Protein AF-A0A8J6B3S6-F1 (afdb_monomer)

Sequence (153 aa):
MLLKHALEGLKRSTKEQYKQTYQKLCVYLECDDEDADVVIITEIRQNSDVFEQFLDSLSFCCRFGRYKSISMPQKALVRLLRTAGAETDLICRIRTHTLPARQVLTEEEYDKLTGALKYDIAESHRQLALVVALCRLGSYVADLRDLDPRYRS

Structure (mmCIF, N/CA/C/O backbone):
data_AF-A0A8J6B3S6-F1
#
_entry.id   AF-A0A8J6B3S6-F1
#
loop_
_atom_site.group_PDB
_atom_site.id
_atom_site.type_symbol
_atom_site.label_atom_id
_atom_site.label_alt_id
_atom_site.label_comp_id
_atom_site.label_asym_id
_atom_site.label_entity_id
_atom_site.label_seq_id
_atom_site.pdbx_PDB_ins_code
_atom_site.Cartn_x
_atom_site.Cartn_y
_atom_site.Cartn_z
_atom_site.occupancy
_atom_site.B_iso_or_equiv
_atom_site.auth_seq_id
_atom_site.auth_comp_id
_atom_site.auth_asym_id
_atom_site.auth_atom_id
_atom_site.pdbx_PDB_model_num
ATOM 1 N N . MET A 1 1 ? -4.782 8.441 16.205 1.00 78.69 1 MET A N 1
ATOM 2 C CA . MET A 1 1 ? -4.993 7.241 17.062 1.00 78.69 1 MET A CA 1
ATOM 3 C C . MET A 1 1 ? -4.910 5.923 16.294 1.00 78.69 1 MET A C 1
ATOM 5 O O . MET A 1 1 ? -4.384 4.956 16.849 1.00 78.69 1 MET A O 1
ATOM 9 N N . LEU A 1 2 ? -5.367 5.870 15.042 1.00 82.75 2 LEU A N 1
ATOM 10 C CA . LEU A 1 2 ? -5.391 4.658 14.219 1.00 82.75 2 LEU A CA 1
ATOM 11 C C . LEU A 1 2 ? -4.008 4.003 14.086 1.00 82.75 2 LEU A C 1
ATOM 13 O O . LEU A 1 2 ? -3.846 2.807 14.346 1.00 82.75 2 LEU A O 1
ATOM 17 N N . LEU A 1 3 ? -2.983 4.803 13.775 1.00 85.88 3 LEU A N 1
ATOM 18 C CA . LEU A 1 3 ? -1.607 4.318 13.648 1.00 85.88 3 LEU A CA 1
ATOM 19 C C . LEU A 1 3 ? -1.072 3.730 14.963 1.00 85.88 3 LEU A C 1
ATOM 21 O O . LEU A 1 3 ? -0.409 2.695 14.957 1.00 85.88 3 LEU A O 1
ATOM 25 N N . LYS A 1 4 ? -1.381 4.347 16.110 1.00 85.69 4 LYS A N 1
ATOM 26 C CA . LYS A 1 4 ? -0.911 3.875 17.424 1.00 85.69 4 LYS A CA 1
ATOM 27 C C . LYS A 1 4 ? -1.411 2.455 17.711 1.00 85.69 4 LYS A C 1
ATOM 29 O O . LYS A 1 4 ? -0.608 1.611 18.106 1.00 85.69 4 LYS A O 1
ATOM 34 N N . HIS A 1 5 ? -2.688 2.185 17.439 1.00 88.06 5 HIS A N 1
ATOM 35 C CA . HIS A 1 5 ? -3.281 0.852 17.581 1.00 88.06 5 HIS A CA 1
ATOM 36 C C . HIS A 1 5 ? -2.771 -0.132 16.525 1.00 88.06 5 HIS A C 1
ATOM 38 O O . HIS A 1 5 ? -2.420 -1.266 16.847 1.00 88.06 5 HIS A O 1
ATOM 44 N N . ALA A 1 6 ? -2.631 0.300 15.268 1.00 83.62 6 ALA A N 1
ATOM 45 C CA . ALA A 1 6 ? -2.099 -0.556 14.209 1.00 83.62 6 ALA A CA 1
ATOM 46 C C . ALA A 1 6 ? -0.659 -1.027 14.495 1.00 83.62 6 ALA A C 1
ATOM 48 O O . ALA A 1 6 ? -0.272 -2.130 14.099 1.00 83.62 6 ALA A O 1
ATOM 49 N N . LEU A 1 7 ? 0.134 -0.228 15.213 1.00 90.19 7 LEU A N 1
ATOM 50 C CA . LEU A 1 7 ? 1.512 -0.555 15.585 1.00 90.19 7 LEU A CA 1
ATOM 51 C C . LEU A 1 7 ? 1.638 -1.405 16.859 1.00 90.19 7 LEU A C 1
ATOM 53 O O . LEU A 1 7 ? 2.740 -1.867 17.180 1.00 90.19 7 LEU A O 1
ATOM 57 N N . GLU A 1 8 ? 0.554 -1.619 17.599 1.00 90.50 8 GLU A N 1
ATOM 58 C CA . GLU A 1 8 ? 0.578 -2.350 18.863 1.00 90.50 8 GLU A CA 1
ATOM 59 C C . GLU A 1 8 ? 1.027 -3.812 18.661 1.00 90.50 8 GLU A C 1
ATOM 61 O O . GLU A 1 8 ? 0.673 -4.468 17.677 1.00 90.50 8 GLU A O 1
ATOM 66 N N . GLY A 1 9 ? 1.898 -4.305 19.551 1.00 86.56 9 GLY A N 1
ATOM 67 C CA . GLY A 1 9 ? 2.477 -5.656 19.478 1.00 86.56 9 GLY A CA 1
ATOM 68 C C . GLY A 1 9 ? 3.548 -5.890 18.396 1.00 86.56 9 GLY A C 1
ATOM 69 O O . GLY A 1 9 ? 4.100 -6.986 18.320 1.00 86.56 9 GLY A O 1
ATOM 70 N N . LEU A 1 10 ? 3.886 -4.895 17.562 1.00 87.94 10 LEU A N 1
ATOM 71 C CA . LEU A 1 10 ? 4.910 -5.053 16.518 1.00 87.94 10 LEU A CA 1
ATOM 72 C C . LEU A 1 10 ? 6.344 -4.847 17.039 1.00 87.94 10 LEU A C 1
ATOM 74 O O . LEU A 1 10 ? 6.611 -4.013 17.910 1.00 87.94 10 LEU A O 1
ATOM 78 N N . LYS A 1 11 ? 7.302 -5.560 16.429 1.00 89.75 11 LYS A N 1
ATOM 79 C CA . LYS A 1 11 ? 8.744 -5.333 16.634 1.00 89.75 11 LYS A CA 1
ATOM 80 C C . LYS A 1 11 ? 9.143 -3.939 16.142 1.00 89.75 11 LYS A C 1
ATOM 82 O O . LYS A 1 11 ? 8.575 -3.435 15.176 1.00 89.75 11 LYS A O 1
ATOM 87 N N . ARG A 1 12 ? 10.165 -3.333 16.759 1.00 86.69 12 ARG A N 1
ATOM 88 C CA . ARG A 1 12 ? 10.623 -1.963 16.444 1.00 86.69 12 ARG A CA 1
ATOM 89 C C . ARG A 1 12 ? 10.944 -1.758 14.956 1.00 86.69 12 ARG A C 1
ATOM 91 O O . ARG A 1 12 ? 10.498 -0.773 14.384 1.00 86.69 12 ARG A O 1
ATOM 98 N N . SER A 1 13 ? 11.643 -2.699 14.320 1.00 82.50 13 SER A N 1
ATOM 99 C CA . SER A 1 13 ? 11.967 -2.630 12.885 1.00 82.50 13 SER A CA 1
ATOM 100 C C . SER A 1 13 ? 10.721 -2.635 11.993 1.00 82.50 13 SER A C 1
ATOM 102 O O . SER A 1 13 ? 10.631 -1.863 11.043 1.00 82.50 13 SER A O 1
ATOM 104 N N . THR A 1 14 ? 9.726 -3.458 12.329 1.00 84.94 14 THR A N 1
ATOM 105 C CA . THR A 1 14 ? 8.444 -3.519 11.616 1.00 84.94 14 THR A CA 1
ATOM 106 C C . THR A 1 14 ? 7.613 -2.260 11.850 1.00 84.94 14 THR A C 1
ATOM 108 O O . THR A 1 14 ? 6.984 -1.769 10.916 1.00 84.94 14 THR A O 1
ATOM 111 N N . LYS A 1 15 ? 7.649 -1.701 13.069 1.00 88.94 15 LYS A N 1
ATOM 112 C CA . LYS A 1 15 ? 6.955 -0.447 13.390 1.00 88.94 15 LYS A CA 1
ATOM 113 C C . LYS A 1 15 ? 7.419 0.696 12.497 1.00 88.94 15 LYS A C 1
ATOM 115 O O . LYS A 1 15 ? 6.581 1.404 11.956 1.00 88.94 15 LYS A O 1
ATOM 120 N N . GLU A 1 16 ? 8.727 0.845 12.305 1.00 87.00 16 GLU A N 1
ATOM 121 C CA . GLU A 1 16 ? 9.268 1.913 11.456 1.00 87.00 16 GLU A CA 1
ATOM 122 C C . GLU A 1 16 ? 8.865 1.754 9.986 1.00 87.00 16 GLU A C 1
ATOM 124 O O . GLU A 1 16 ? 8.455 2.719 9.349 1.00 87.00 16 GLU A O 1
ATOM 129 N N . GLN A 1 17 ? 8.859 0.530 9.457 1.00 84.06 17 GLN A N 1
ATOM 130 C CA . GLN A 1 17 ? 8.389 0.284 8.087 1.00 84.06 17 GLN A CA 1
ATOM 131 C C . GLN A 1 17 ? 6.889 0.583 7.911 1.00 84.06 17 GLN A C 1
ATOM 133 O O . GLN A 1 17 ? 6.461 1.065 6.860 1.00 84.06 17 GLN A O 1
ATOM 138 N N . TYR A 1 18 ? 6.082 0.319 8.940 1.00 88.94 18 TYR A N 1
ATOM 139 C CA . TYR A 1 18 ? 4.644 0.591 8.917 1.00 88.94 18 TYR A CA 1
ATOM 140 C C . TYR A 1 18 ? 4.368 2.092 9.024 1.00 88.94 18 TYR A C 1
ATOM 142 O O . TYR A 1 18 ? 3.539 2.599 8.275 1.00 88.94 18 TYR A O 1
ATOM 150 N N . LYS A 1 19 ? 5.120 2.818 9.865 1.00 89.69 19 LYS A N 1
ATOM 151 C CA . LYS A 1 19 ? 5.080 4.288 9.919 1.00 89.69 19 LYS A CA 1
ATOM 152 C C . LYS A 1 19 ? 5.447 4.917 8.578 1.00 89.69 19 LYS A C 1
ATOM 154 O O . LYS A 1 19 ? 4.734 5.791 8.111 1.00 89.69 19 LYS A O 1
ATOM 159 N N . GLN A 1 20 ? 6.505 4.436 7.925 1.00 88.19 20 GLN A N 1
ATOM 160 C CA . GLN A 1 20 ? 6.890 4.928 6.598 1.00 88.19 20 GLN A CA 1
ATOM 161 C C . GLN A 1 20 ? 5.804 4.682 5.548 1.00 88.19 20 GLN A C 1
ATOM 163 O O . GLN A 1 20 ? 5.602 5.507 4.664 1.00 88.19 20 GLN A O 1
ATOM 168 N N . THR A 1 21 ? 5.115 3.540 5.618 1.00 87.94 21 THR A N 1
ATOM 169 C CA . THR A 1 21 ? 3.995 3.257 4.710 1.00 87.94 21 THR A CA 1
ATOM 170 C C . THR A 1 21 ? 2.825 4.196 4.985 1.00 87.94 21 THR A C 1
ATOM 172 O O . THR A 1 21 ? 2.255 4.732 4.044 1.00 87.94 21 THR A O 1
ATOM 175 N N . TYR A 1 22 ? 2.517 4.434 6.261 1.00 90.00 22 TYR A N 1
ATOM 176 C CA . TYR A 1 22 ? 1.475 5.365 6.681 1.00 90.00 22 TYR A CA 1
ATOM 177 C C . TYR A 1 22 ? 1.755 6.794 6.207 1.00 90.00 22 TYR A C 1
ATOM 179 O O . TYR A 1 22 ? 0.912 7.384 5.556 1.00 90.00 22 TYR A O 1
ATOM 187 N N . GLN A 1 23 ? 2.970 7.306 6.412 1.00 88.69 23 GLN A N 1
ATOM 188 C CA . GLN A 1 23 ? 3.360 8.640 5.938 1.00 88.69 23 GLN A CA 1
ATOM 189 C C . GLN A 1 23 ? 3.212 8.788 4.420 1.00 88.69 23 GLN A C 1
ATOM 191 O O . GLN A 1 23 ? 2.742 9.811 3.939 1.00 88.69 23 GLN A O 1
ATOM 196 N N . LYS A 1 24 ? 3.577 7.757 3.646 1.00 87.75 24 LYS A N 1
ATOM 197 C CA . LYS A 1 24 ? 3.373 7.770 2.189 1.00 87.75 24 LYS A CA 1
ATOM 198 C C . LYS A 1 24 ? 1.901 7.759 1.805 1.00 87.75 24 LYS A C 1
ATOM 200 O O . LYS A 1 24 ? 1.554 8.369 0.804 1.00 87.75 24 LYS A O 1
ATOM 205 N N . LEU A 1 25 ? 1.069 7.051 2.566 1.00 89.44 25 LEU A N 1
ATOM 206 C CA . LEU A 1 25 ? -0.373 7.062 2.364 1.00 89.44 25 LEU A CA 1
ATOM 207 C C . LEU A 1 25 ? -0.942 8.452 2.666 1.00 89.44 25 LEU A C 1
ATOM 209 O O . LEU A 1 25 ? -1.704 8.951 1.853 1.00 89.44 25 LEU A O 1
ATOM 213 N N . CYS A 1 26 ? -0.516 9.108 3.749 1.00 88.00 26 CYS A N 1
ATOM 214 C CA . CYS A 1 26 ? -0.936 10.478 4.057 1.00 88.00 26 CYS A CA 1
ATOM 215 C C . CYS A 1 26 ? -0.570 11.455 2.934 1.00 88.00 26 CYS A C 1
ATOM 217 O O . CYS A 1 26 ? -1.414 12.214 2.478 1.00 88.00 26 CYS A O 1
ATOM 219 N N . VAL A 1 27 ? 0.666 11.375 2.426 1.00 87.81 27 VAL A N 1
ATOM 220 C CA . VAL A 1 27 ? 1.105 12.185 1.277 1.00 87.81 27 VAL A CA 1
ATOM 221 C C . VAL A 1 27 ? 0.274 11.884 0.028 1.00 87.81 27 VAL A C 1
ATOM 223 O O . VAL A 1 27 ? -0.056 12.799 -0.713 1.00 87.81 27 VAL A O 1
ATOM 226 N N . TYR A 1 28 ? -0.063 10.615 -0.214 1.00 87.31 28 TYR A N 1
ATOM 227 C CA . TYR A 1 28 ? -0.878 10.212 -1.363 1.00 87.31 28 TYR A CA 1
ATOM 228 C C . TYR A 1 28 ? -2.326 10.710 -1.268 1.00 87.31 28 TYR A C 1
ATOM 230 O O . TYR A 1 28 ? -2.918 11.043 -2.287 1.00 87.31 28 TYR A O 1
ATOM 238 N N . LEU A 1 29 ? -2.877 10.766 -0.056 1.00 87.00 29 LEU A N 1
ATOM 239 C CA . LEU A 1 29 ? -4.222 11.272 0.229 1.00 87.00 29 LEU A CA 1
ATOM 240 C C . LEU A 1 29 ? -4.256 12.787 0.471 1.00 87.00 29 LEU A C 1
ATOM 242 O O . LEU A 1 29 ? -5.307 13.309 0.826 1.00 87.00 29 LEU A O 1
ATOM 246 N N . GLU A 1 30 ? -3.119 13.472 0.317 1.00 86.94 30 GLU A N 1
ATOM 247 C CA . GLU A 1 30 ? -2.972 14.912 0.560 1.00 86.94 30 GLU A CA 1
ATOM 248 C C . GLU A 1 30 ? -3.510 15.346 1.936 1.00 86.94 30 GLU A C 1
ATOM 250 O O . GLU A 1 30 ? -4.127 16.399 2.078 1.00 86.94 30 GLU A O 1
ATOM 255 N N . CYS A 1 31 ? -3.279 14.522 2.963 1.00 84.94 31 CYS A N 1
ATOM 256 C CA . CYS A 1 31 ? -3.761 14.782 4.315 1.00 84.94 31 CYS A CA 1
ATOM 257 C C . CYS A 1 31 ? -2.617 14.949 5.320 1.00 84.94 31 CYS A C 1
ATOM 259 O O . CYS A 1 31 ? -1.626 14.212 5.297 1.00 84.94 31 CYS A O 1
ATOM 261 N N . ASP A 1 32 ? -2.803 15.880 6.253 1.00 81.00 32 ASP A N 1
ATOM 262 C CA . ASP A 1 32 ? -1.894 16.088 7.376 1.00 81.00 32 ASP A CA 1
ATOM 263 C C . ASP A 1 32 ? -2.082 15.017 8.461 1.00 81.00 32 ASP A C 1
ATOM 265 O O . ASP A 1 32 ? -3.137 14.391 8.580 1.00 81.00 32 ASP A O 1
ATOM 269 N N . ASP A 1 33 ? -1.054 14.807 9.289 1.00 73.38 33 ASP A N 1
ATOM 270 C CA . ASP A 1 33 ? -1.048 13.768 10.332 1.00 73.38 33 ASP A CA 1
ATOM 271 C C . ASP A 1 33 ? -2.190 13.920 11.363 1.00 73.38 33 ASP A C 1
ATOM 273 O O . ASP A 1 33 ? -2.581 12.927 11.985 1.00 73.38 33 ASP A O 1
ATOM 277 N N . GLU A 1 34 ? -2.725 15.132 11.550 1.00 77.06 34 GLU A N 1
ATOM 278 C CA . GLU A 1 34 ? -3.834 15.411 12.476 1.00 77.06 34 GLU A CA 1
ATOM 279 C C . GLU A 1 34 ? -5.187 14.913 11.940 1.00 77.06 34 GLU A C 1
ATOM 281 O O . GLU A 1 34 ? -5.976 14.351 12.705 1.00 77.06 34 GLU A O 1
ATOM 286 N N . ASP A 1 35 ? -5.406 15.012 10.625 1.00 83.62 35 ASP A N 1
ATOM 287 C CA . ASP A 1 35 ? -6.666 14.650 9.960 1.00 83.62 35 ASP A CA 1
ATOM 288 C C . ASP A 1 35 ? -6.609 13.297 9.237 1.00 83.62 35 ASP A C 1
ATOM 290 O O . ASP A 1 35 ? -7.641 12.757 8.825 1.00 83.62 35 ASP A O 1
ATOM 294 N N . ALA A 1 36 ? -5.420 12.703 9.118 1.00 82.81 36 ALA A N 1
ATOM 295 C CA . ALA A 1 36 ? -5.192 11.467 8.376 1.00 82.81 36 ALA A CA 1
ATOM 296 C C . ALA A 1 36 ? -6.118 10.316 8.800 1.00 82.81 36 ALA A C 1
ATOM 298 O O . ALA A 1 36 ? -6.635 9.591 7.952 1.00 82.81 36 ALA A O 1
ATOM 299 N N . ASP A 1 37 ? -6.390 10.166 10.100 1.00 85.00 37 ASP A N 1
ATOM 300 C CA . ASP A 1 37 ? -7.312 9.141 10.603 1.00 85.00 37 ASP A CA 1
ATOM 301 C C . ASP A 1 37 ? -8.729 9.320 10.020 1.00 85.00 37 ASP A C 1
ATOM 303 O O . ASP A 1 37 ? -9.372 8.340 9.636 1.00 85.00 37 ASP A O 1
ATOM 307 N N . VAL A 1 38 ? -9.217 10.563 9.948 1.00 85.31 38 VAL A N 1
ATOM 308 C CA . VAL A 1 38 ? -10.561 10.895 9.452 1.00 85.31 38 VAL A CA 1
ATOM 309 C C . VAL A 1 38 ? -10.631 10.697 7.945 1.00 85.31 38 VAL A C 1
ATOM 311 O O . VAL A 1 38 ? -11.579 10.076 7.459 1.00 85.31 38 VAL A O 1
ATOM 314 N N . VAL A 1 39 ? -9.618 11.164 7.214 1.00 85.56 39 VAL A N 1
ATOM 315 C CA . VAL A 1 39 ? -9.536 11.021 5.754 1.00 85.56 39 VAL A CA 1
ATOM 316 C C . VAL A 1 39 ? -9.489 9.547 5.365 1.00 85.56 39 VAL A C 1
ATOM 318 O O . VAL A 1 39 ? -10.315 9.101 4.577 1.00 85.56 39 VAL A O 1
ATOM 321 N N . ILE A 1 40 ? -8.623 8.747 5.995 1.00 85.62 40 ILE A N 1
ATOM 322 C CA . ILE A 1 40 ? -8.507 7.309 5.706 1.00 85.62 40 ILE A CA 1
ATOM 323 C C . ILE A 1 40 ? -9.831 6.583 5.975 1.00 85.62 40 ILE A C 1
ATOM 325 O O . ILE A 1 40 ? -10.259 5.767 5.162 1.00 85.62 40 ILE A O 1
ATOM 329 N N . ILE A 1 41 ? -10.507 6.873 7.092 1.00 85.25 41 ILE A N 1
ATOM 330 C CA . ILE A 1 41 ? -11.814 6.267 7.401 1.00 85.25 41 ILE A CA 1
ATOM 331 C C . ILE A 1 41 ? -12.886 6.705 6.395 1.00 85.25 41 ILE A C 1
ATOM 333 O O . ILE A 1 41 ? -13.760 5.909 6.046 1.00 85.25 41 ILE A O 1
ATOM 337 N N . THR A 1 42 ? -12.829 7.951 5.930 1.00 86.44 42 THR A N 1
ATOM 338 C CA . THR A 1 42 ? -13.764 8.486 4.935 1.00 86.44 42 THR A CA 1
ATOM 339 C C . THR A 1 42 ? -13.555 7.816 3.578 1.00 86.44 42 THR A C 1
ATOM 341 O O . THR A 1 42 ? -14.523 7.317 3.003 1.00 86.44 42 THR A O 1
ATOM 344 N N . GLU A 1 43 ? -12.306 7.681 3.131 1.00 85.88 43 GLU A N 1
ATOM 345 C CA . GLU A 1 43 ? -11.944 6.989 1.887 1.00 85.88 43 GLU A CA 1
ATOM 346 C C . GLU A 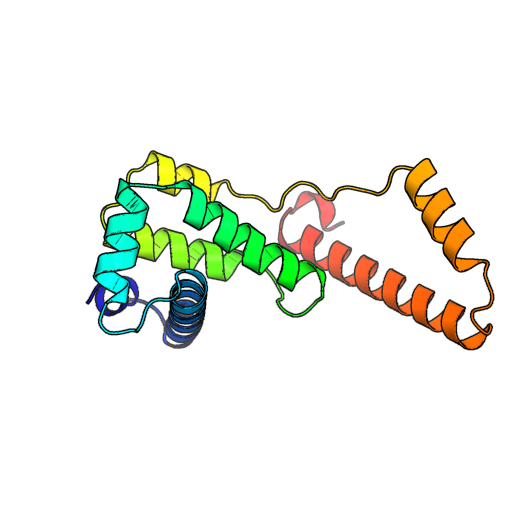1 43 ? -12.358 5.514 1.905 1.00 85.88 43 GLU A C 1
ATOM 348 O O . GLU A 1 43 ? -12.936 5.025 0.938 1.00 85.88 43 GLU A O 1
ATOM 353 N N . ILE A 1 44 ? -12.201 4.812 3.036 1.00 84.56 44 ILE A N 1
ATOM 354 C CA . ILE A 1 44 ? -12.697 3.428 3.191 1.00 84.56 44 ILE A CA 1
ATOM 355 C C . ILE A 1 44 ? -14.200 3.319 2.895 1.00 84.56 44 ILE A C 1
ATOM 357 O O . ILE A 1 44 ? -14.643 2.295 2.377 1.00 84.56 44 ILE A O 1
ATOM 361 N N . ARG A 1 45 ? -14.988 4.346 3.234 1.00 79.44 45 ARG A N 1
ATOM 362 C CA . ARG A 1 45 ? -16.454 4.340 3.093 1.00 79.44 45 ARG A CA 1
ATOM 363 C C . ARG A 1 45 ? -16.941 4.834 1.735 1.00 79.44 45 ARG A C 1
ATOM 365 O O . ARG A 1 45 ? -18.072 4.529 1.371 1.00 79.44 45 ARG A O 1
ATOM 372 N N . GLN A 1 46 ? -16.138 5.633 1.035 1.00 80.69 46 GLN A N 1
ATOM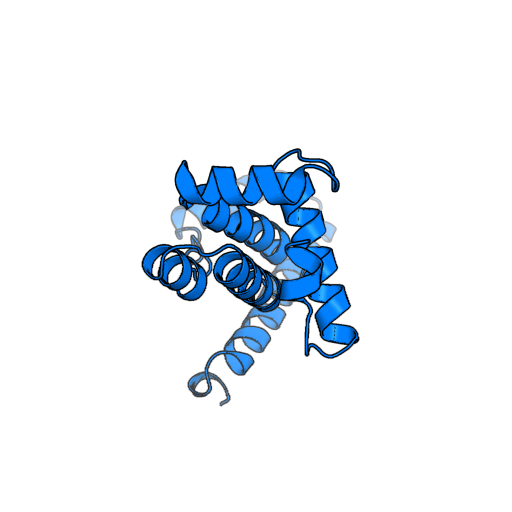 373 C CA . GLN A 1 46 ? -16.544 6.310 -0.199 1.00 80.69 46 GLN A CA 1
ATOM 374 C C . GLN A 1 46 ? -15.882 5.722 -1.445 1.00 80.69 46 GLN A C 1
ATOM 376 O O . GLN A 1 46 ? -16.549 5.577 -2.468 1.00 80.69 46 GLN A O 1
ATOM 381 N N . ASN A 1 47 ? -14.596 5.375 -1.369 1.00 72.62 47 ASN A N 1
ATOM 382 C CA . ASN A 1 47 ? -13.815 4.924 -2.512 1.00 72.62 47 ASN A CA 1
ATOM 383 C C . ASN A 1 47 ? -12.760 3.893 -2.089 1.00 72.62 47 ASN A C 1
ATOM 385 O O . ASN A 1 47 ? -11.609 4.193 -1.778 1.00 72.62 47 ASN A O 1
ATOM 389 N N . SER A 1 48 ? -13.151 2.625 -2.122 1.00 72.38 48 SER A N 1
ATOM 390 C CA . SER A 1 48 ? -12.283 1.516 -1.734 1.00 72.38 48 SER A CA 1
ATOM 391 C C . SER A 1 48 ? -11.059 1.316 -2.638 1.00 72.38 48 SER A C 1
ATOM 393 O O . SER A 1 48 ? -10.091 0.675 -2.225 1.00 72.38 48 SER A O 1
ATOM 395 N N . ASP A 1 49 ? -11.092 1.856 -3.857 1.00 83.75 49 ASP A N 1
ATOM 396 C CA . ASP A 1 49 ? -10.112 1.560 -4.908 1.00 83.75 49 ASP A CA 1
ATOM 397 C C . ASP A 1 49 ? -8.858 2.439 -4.786 1.00 83.75 49 ASP A C 1
ATOM 399 O O . ASP A 1 49 ? -7.785 2.081 -5.272 1.00 83.75 49 ASP A O 1
ATOM 403 N N . VAL A 1 50 ? -8.947 3.547 -4.042 1.00 87.31 50 VAL A N 1
ATOM 404 C CA . VAL A 1 50 ? -7.815 4.425 -3.696 1.00 87.31 50 VAL A CA 1
ATOM 405 C C . VAL A 1 50 ? -6.661 3.651 -3.049 1.00 87.31 50 VAL A C 1
ATOM 407 O O . VAL A 1 50 ? -5.489 3.932 -3.304 1.00 87.31 50 VAL A O 1
ATOM 410 N N . PHE A 1 51 ? -6.963 2.628 -2.249 1.00 89.19 51 PHE A N 1
ATOM 411 C CA . PHE A 1 51 ? -5.947 1.814 -1.581 1.00 89.19 51 PHE A CA 1
ATOM 412 C C . PHE A 1 51 ? -5.224 0.857 -2.538 1.00 89.19 51 PHE A C 1
ATOM 414 O O . PHE A 1 51 ? -4.036 0.587 -2.351 1.00 89.19 51 PHE A O 1
ATOM 421 N N . GLU A 1 52 ? -5.910 0.373 -3.574 1.00 86.81 52 GLU A N 1
ATOM 422 C CA . GLU A 1 52 ? -5.313 -0.424 -4.653 1.00 86.81 52 GLU A CA 1
ATOM 423 C C . GLU A 1 52 ? -4.427 0.471 -5.534 1.00 86.81 52 GLU A C 1
ATOM 425 O O . GLU A 1 52 ? -3.265 0.143 -5.785 1.00 86.81 52 GLU A O 1
ATOM 430 N N . GLN A 1 53 ? -4.909 1.670 -5.879 1.00 85.50 53 GLN A N 1
ATOM 431 C CA . GLN A 1 53 ? -4.145 2.673 -6.632 1.00 85.50 53 GLN A CA 1
ATOM 432 C C . GLN A 1 53 ? -2.894 3.147 -5.878 1.00 85.50 53 GLN A C 1
ATOM 434 O O . GLN A 1 53 ? -1.826 3.324 -6.474 1.00 85.50 53 GLN A O 1
ATOM 439 N N . PHE A 1 54 ? -2.982 3.286 -4.553 1.00 88.06 54 PHE A N 1
ATOM 440 C CA . PHE A 1 54 ? -1.829 3.549 -3.695 1.00 88.06 54 PHE A CA 1
ATOM 441 C C . PHE A 1 54 ? -0.802 2.406 -3.726 1.00 88.06 54 PHE A C 1
ATOM 443 O O . PHE A 1 54 ? 0.407 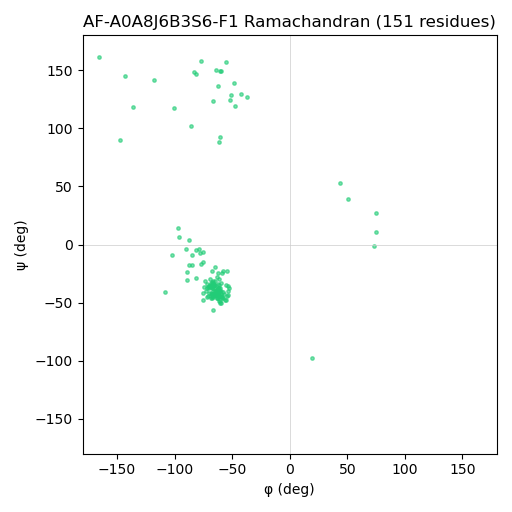2.652 -3.709 1.00 88.06 54 PHE A O 1
ATOM 450 N N . LEU A 1 55 ? -1.240 1.146 -3.784 1.00 85.19 55 LEU A N 1
ATOM 451 C CA . LEU A 1 55 ? -0.313 0.027 -3.955 1.00 85.19 55 LEU A CA 1
ATOM 452 C C . LEU A 1 55 ? 0.304 0.008 -5.358 1.00 85.19 55 LEU A C 1
ATOM 454 O O . LEU A 1 55 ? 1.494 -0.296 -5.467 1.00 85.19 55 LEU A O 1
ATOM 458 N N . ASP A 1 56 ? -0.443 0.389 -6.396 1.00 81.50 56 ASP A N 1
ATOM 459 C CA . ASP A 1 56 ? 0.036 0.480 -7.782 1.00 81.50 56 ASP A CA 1
ATOM 460 C C . ASP A 1 56 ? 1.083 1.578 -7.976 1.00 81.50 56 ASP A C 1
ATOM 462 O O . ASP A 1 56 ? 2.214 1.277 -8.357 1.00 81.50 56 ASP A O 1
ATOM 466 N N . SER A 1 57 ? 0.749 2.818 -7.622 1.00 80.12 57 SER A N 1
ATOM 467 C CA . SER A 1 57 ? 1.529 3.610 -6.673 1.00 80.12 57 SER A CA 1
ATOM 468 C C . SER A 1 57 ? 2.985 3.221 -6.383 1.00 80.12 57 SER A C 1
ATOM 470 O O . SER A 1 57 ? 3.972 3.535 -7.068 1.00 80.12 57 SER A O 1
ATOM 472 N N . LEU A 1 58 ? 3.099 2.503 -5.269 1.00 76.88 58 LEU A N 1
ATOM 473 C CA . LEU A 1 58 ? 4.346 2.000 -4.716 1.00 76.88 58 LEU A CA 1
ATOM 474 C C . LEU A 1 58 ? 4.982 0.916 -5.592 1.00 76.88 58 LEU A C 1
ATOM 476 O O . LEU A 1 58 ? 6.210 0.820 -5.652 1.00 76.88 58 LEU A O 1
ATOM 480 N N . SER A 1 59 ? 4.173 0.113 -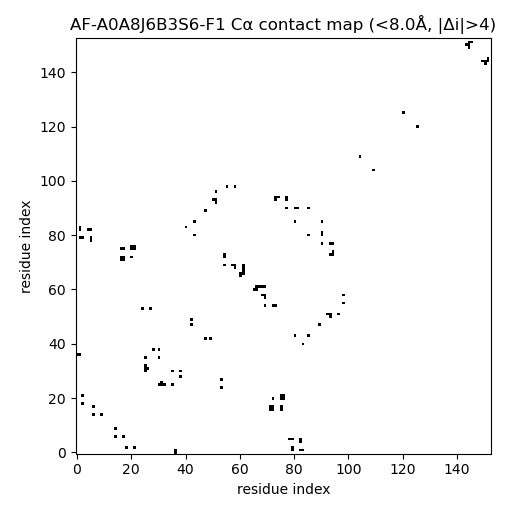6.279 1.00 70.62 59 SER A N 1
ATOM 481 C CA . SER A 1 59 ? 4.603 -0.925 -7.219 1.00 70.62 59 SER A CA 1
ATOM 482 C C . SER A 1 59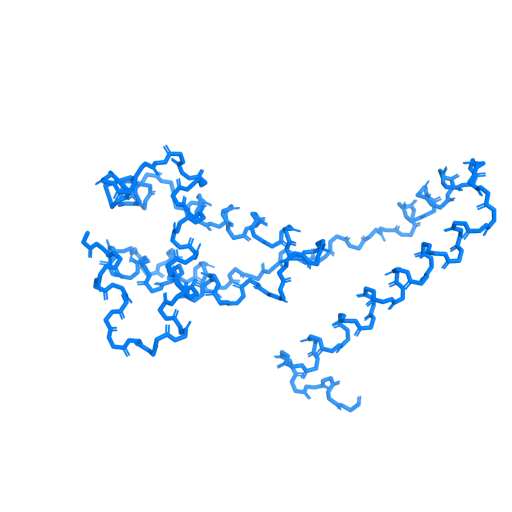 ? 5.364 -0.329 -8.402 1.00 70.62 59 SER A C 1
ATOM 484 O O . SER A 1 59 ? 6.448 -0.814 -8.740 1.00 70.62 59 SER A O 1
ATOM 486 N N . PHE A 1 60 ? 4.868 0.770 -8.971 1.00 65.44 60 PHE A N 1
ATOM 487 C CA . PHE A 1 60 ? 5.556 1.525 -10.009 1.00 65.44 60 PHE A CA 1
ATOM 488 C C . PHE A 1 60 ? 6.933 1.956 -9.503 1.00 65.44 60 PHE A C 1
ATOM 490 O O . PHE A 1 60 ? 7.942 1.663 -10.138 1.00 65.44 60 PHE A O 1
ATOM 497 N N . CYS A 1 61 ? 7.016 2.508 -8.290 1.00 60.28 61 CYS A N 1
ATOM 498 C CA . CYS A 1 61 ? 8.294 2.864 -7.671 1.00 60.28 61 CYS A CA 1
ATOM 499 C C . CYS A 1 61 ? 9.225 1.653 -7.431 1.00 60.28 61 CYS A C 1
ATOM 501 O O . CYS A 1 61 ? 10.446 1.785 -7.564 1.00 60.28 61 CYS A O 1
ATOM 503 N N . CYS A 1 62 ? 8.679 0.469 -7.118 1.00 62.50 62 CYS A N 1
ATOM 504 C CA . CYS A 1 62 ? 9.455 -0.775 -7.015 1.00 62.50 62 CYS A CA 1
ATOM 505 C C . CYS A 1 62 ? 10.078 -1.164 -8.366 1.00 62.50 62 CYS A C 1
ATOM 507 O O . CYS A 1 62 ? 11.240 -1.567 -8.411 1.00 62.50 62 CYS A O 1
ATOM 509 N N . ARG A 1 63 ? 9.357 -0.976 -9.483 1.00 55.31 63 ARG A N 1
ATOM 510 C CA . ARG A 1 63 ? 9.845 -1.301 -10.841 1.00 55.31 63 ARG A CA 1
ATOM 511 C C . ARG A 1 63 ? 11.075 -0.485 -11.260 1.00 55.31 63 ARG A C 1
ATOM 513 O O . ARG A 1 63 ? 11.857 -0.957 -12.082 1.00 55.31 63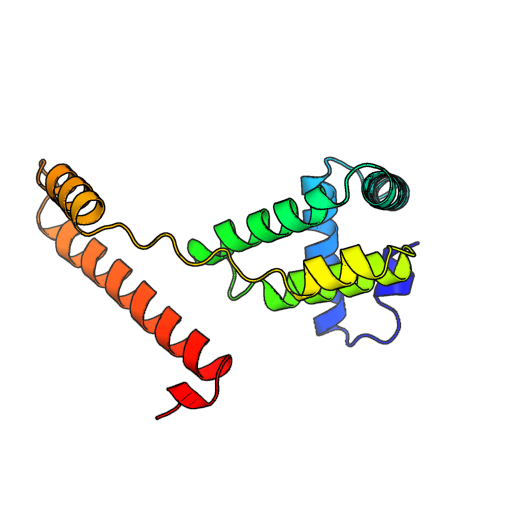 ARG A O 1
ATOM 520 N N . PHE A 1 64 ? 11.284 0.695 -10.673 1.00 54.59 64 PHE A N 1
ATOM 521 C CA . PHE A 1 64 ? 12.467 1.537 -10.908 1.00 54.59 64 PHE A CA 1
ATOM 522 C C . PHE A 1 64 ? 13.569 1.362 -9.853 1.00 54.59 64 PHE A C 1
ATOM 524 O O . PHE A 1 64 ? 14.484 2.180 -9.782 1.00 54.59 64 PHE A O 1
ATOM 531 N N . GLY A 1 65 ? 13.502 0.307 -9.032 1.00 51.84 65 GLY A N 1
ATOM 532 C CA . GLY A 1 65 ? 14.547 -0.029 -8.061 1.00 51.84 65 GLY A CA 1
ATOM 533 C C . GLY A 1 65 ? 14.581 0.868 -6.821 1.00 51.84 65 GLY A C 1
ATOM 534 O O . GLY A 1 65 ? 15.521 0.777 -6.036 1.00 51.84 65 GLY A O 1
ATOM 535 N N . ARG A 1 66 ? 13.567 1.723 -6.604 1.00 49.25 66 ARG A N 1
ATOM 536 C CA . ARG A 1 66 ? 13.477 2.557 -5.388 1.00 49.25 66 ARG A CA 1
ATOM 537 C C . ARG A 1 66 ? 13.009 1.767 -4.160 1.00 49.25 66 ARG A C 1
ATOM 539 O O . ARG A 1 66 ? 13.213 2.217 -3.037 1.00 49.25 66 ARG A O 1
ATOM 546 N N . TYR A 1 67 ? 12.422 0.586 -4.361 1.00 54.78 67 TYR A N 1
ATOM 547 C CA . TYR A 1 67 ? 11.950 -0.309 -3.303 1.00 54.78 67 TYR A CA 1
ATOM 548 C C . TYR A 1 67 ? 12.178 -1.773 -3.684 1.00 54.78 67 TYR A C 1
ATOM 550 O O . TYR A 1 67 ? 12.039 -2.134 -4.848 1.00 54.78 67 TYR A O 1
ATOM 558 N N . LYS A 1 68 ? 12.492 -2.616 -2.689 1.00 55.88 68 LYS A N 1
ATOM 559 C CA . LYS A 1 68 ? 12.706 -4.061 -2.887 1.00 55.88 68 LYS A CA 1
ATOM 560 C C . LYS A 1 68 ? 11.407 -4.824 -3.174 1.00 55.88 68 LYS A C 1
ATOM 562 O O . LYS A 1 68 ? 11.413 -5.753 -3.959 1.00 55.88 68 LYS A O 1
ATOM 567 N N . SER A 1 69 ? 10.294 -4.461 -2.528 1.00 69.25 69 SER A N 1
ATOM 568 C CA . SER A 1 69 ? 8.973 -5.041 -2.811 1.00 69.25 69 SER A CA 1
ATOM 569 C C . SER A 1 69 ? 7.840 -4.212 -2.201 1.00 69.25 69 SER A C 1
ATOM 571 O O . SER A 1 69 ? 8.050 -3.471 -1.236 1.00 69.25 69 SER A O 1
ATOM 573 N N . ILE A 1 70 ? 6.619 -4.413 -2.707 1.00 77.38 70 ILE A N 1
ATOM 574 C CA . ILE A 1 70 ? 5.382 -3.885 -2.106 1.00 77.38 70 ILE A CA 1
ATOM 575 C C . ILE A 1 70 ? 4.857 -4.737 -0.944 1.00 77.38 70 ILE A C 1
ATOM 577 O O . ILE A 1 70 ? 3.910 -4.336 -0.276 1.00 77.38 70 ILE A O 1
ATOM 581 N N . SER A 1 71 ? 5.479 -5.886 -0.656 1.00 80.12 71 SER A N 1
ATOM 582 C CA . SER A 1 71 ? 4.959 -6.850 0.326 1.00 80.12 71 SER A CA 1
ATOM 583 C C . SER A 1 71 ? 4.831 -6.263 1.738 1.00 80.12 71 SER A C 1
ATOM 585 O O . SER A 1 71 ? 3.876 -6.557 2.457 1.00 80.12 71 SER A O 1
ATOM 587 N N . MET A 1 72 ? 5.777 -5.412 2.146 1.00 83.38 72 MET A N 1
ATOM 588 C CA . MET A 1 72 ? 5.738 -4.750 3.451 1.00 83.38 72 MET A CA 1
ATOM 589 C C . MET A 1 72 ? 4.708 -3.616 3.504 1.00 83.38 72 MET A C 1
ATOM 591 O O . MET A 1 72 ? 3.898 -3.635 4.434 1.00 83.38 72 MET A O 1
ATOM 595 N N . PRO A 1 73 ? 4.659 -2.694 2.522 1.00 84.94 73 PRO A N 1
ATOM 596 C CA . PRO A 1 73 ? 3.572 -1.726 2.416 1.00 84.94 73 PRO A CA 1
ATOM 597 C C . PRO A 1 73 ? 2.176 -2.354 2.390 1.00 84.94 73 PRO A C 1
ATOM 599 O O . PRO A 1 73 ? 1.290 -1.919 3.118 1.00 84.94 73 PRO A O 1
ATOM 602 N N . GLN A 1 74 ? 1.996 -3.435 1.635 1.00 88.00 74 GLN A N 1
ATOM 603 C CA . GLN A 1 74 ? 0.734 -4.167 1.549 1.00 88.00 74 GLN A CA 1
ATOM 604 C C . GLN A 1 74 ? 0.323 -4.750 2.908 1.00 88.00 74 GLN A C 1
ATOM 606 O O . GLN A 1 74 ? -0.811 -4.574 3.349 1.00 88.00 74 GLN A O 1
ATOM 611 N N . LYS A 1 75 ? 1.248 -5.395 3.635 1.00 88.31 75 LYS A N 1
ATOM 612 C CA . LYS A 1 75 ? 0.975 -5.905 4.994 1.00 88.31 75 LYS A CA 1
ATOM 613 C C . LYS A 1 75 ? 0.640 -4.782 5.979 1.00 88.31 75 LYS A C 1
ATOM 615 O O . LYS A 1 75 ? -0.241 -4.964 6.821 1.00 88.31 75 LYS A O 1
ATOM 620 N N . ALA A 1 76 ? 1.330 -3.647 5.873 1.00 88.56 76 ALA A N 1
ATOM 621 C CA . ALA A 1 76 ? 1.059 -2.472 6.692 1.00 88.56 76 ALA A CA 1
ATOM 622 C C . ALA A 1 76 ? -0.343 -1.918 6.431 1.00 88.56 76 ALA A C 1
ATOM 624 O O . ALA A 1 76 ? -1.098 -1.708 7.381 1.00 88.56 76 ALA A O 1
ATOM 625 N N . LEU A 1 77 ? -0.716 -1.790 5.158 1.00 90.12 77 LEU A N 1
ATOM 626 C CA . LEU A 1 77 ? -2.023 -1.308 4.733 1.00 90.12 77 LEU A CA 1
ATOM 627 C C . LEU A 1 77 ? -3.151 -2.237 5.195 1.00 90.12 77 LEU A C 1
ATOM 629 O O . LEU A 1 77 ? -4.103 -1.782 5.816 1.00 90.12 77 LEU A O 1
ATOM 633 N N . VAL A 1 78 ? -3.005 -3.553 5.017 1.00 88.88 78 VAL A N 1
ATOM 634 C CA . VAL A 1 78 ? -3.983 -4.543 5.510 1.00 88.88 78 VAL A CA 1
ATOM 635 C C . VAL A 1 78 ? -4.203 -4.424 7.017 1.00 88.88 78 VAL A C 1
ATOM 637 O O . VAL A 1 78 ? -5.334 -4.535 7.492 1.00 88.88 78 VAL A O 1
ATOM 640 N N . ARG A 1 79 ? -3.130 -4.232 7.793 1.00 90.56 79 ARG A N 1
ATOM 641 C CA . ARG A 1 79 ? -3.251 -4.079 9.247 1.00 90.56 79 ARG A CA 1
ATOM 642 C C . ARG A 1 79 ? -3.944 -2.766 9.605 1.00 90.56 79 ARG A C 1
ATOM 644 O O . ARG A 1 79 ? -4.797 -2.783 10.482 1.00 90.56 79 ARG A O 1
ATOM 651 N N . LEU A 1 80 ? -3.614 -1.674 8.918 1.00 90.56 80 LEU A N 1
ATOM 652 C CA . LEU A 1 80 ? -4.242 -0.366 9.109 1.00 90.56 80 LEU A CA 1
ATOM 653 C C . LEU A 1 80 ? -5.751 -0.414 8.822 1.00 90.56 80 LEU A C 1
ATOM 655 O O . LEU A 1 80 ? -6.543 -0.030 9.677 1.00 90.56 80 LEU A O 1
ATOM 659 N N . LEU A 1 81 ? -6.139 -0.964 7.668 1.00 89.19 81 LEU A N 1
ATOM 660 C CA . LEU A 1 81 ? -7.533 -1.098 7.236 1.00 89.19 81 LEU A CA 1
ATOM 661 C C . LEU A 1 81 ? -8.360 -1.942 8.214 1.00 89.19 81 LEU A C 1
ATOM 663 O O . LEU A 1 81 ? -9.482 -1.581 8.553 1.00 89.19 81 LEU A O 1
ATOM 667 N N . ARG A 1 82 ? -7.784 -3.028 8.745 1.00 88.94 82 ARG A N 1
ATOM 668 C CA . ARG A 1 82 ? -8.429 -3.830 9.799 1.00 88.94 82 ARG A CA 1
ATOM 669 C C . ARG A 1 82 ? -8.683 -3.031 11.067 1.00 88.94 82 ARG A C 1
ATOM 671 O O . ARG A 1 82 ? -9.762 -3.137 11.635 1.00 88.94 82 ARG A O 1
ATOM 678 N N . THR A 1 83 ? -7.702 -2.247 11.504 1.00 88.62 83 THR A N 1
ATOM 679 C CA . THR A 1 83 ? -7.853 -1.385 12.683 1.00 88.62 83 THR A CA 1
ATOM 680 C C . THR A 1 83 ? -8.904 -0.297 12.445 1.00 88.62 83 THR A C 1
ATOM 682 O O . THR A 1 83 ? -9.599 0.082 13.379 1.00 88.62 83 THR A O 1
ATOM 685 N N . ALA A 1 84 ? -9.055 0.169 11.202 1.00 86.06 84 ALA A N 1
ATOM 686 C CA . ALA A 1 84 ? -10.063 1.153 10.808 1.00 86.06 84 ALA A CA 1
ATOM 687 C C . ALA A 1 84 ? -11.474 0.560 10.625 1.00 86.06 84 ALA A C 1
ATOM 689 O O . ALA A 1 84 ? -12.416 1.303 10.365 1.00 86.06 84 ALA A O 1
ATOM 690 N N . GLY A 1 85 ? -11.634 -0.763 10.755 1.00 84.31 85 GLY A N 1
ATOM 691 C CA . GLY A 1 85 ? -12.920 -1.435 10.566 1.00 84.31 85 GLY A CA 1
ATOM 692 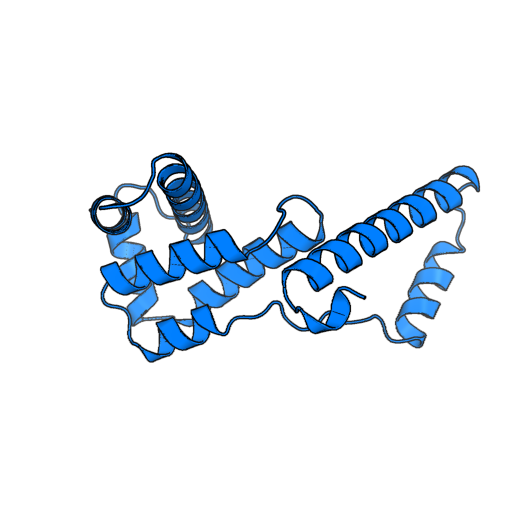C C . GLY A 1 85 ? -13.343 -1.570 9.101 1.00 84.31 85 GLY A C 1
ATOM 693 O O . GLY A 1 85 ? -14.537 -1.619 8.824 1.00 84.31 85 GLY A O 1
ATOM 694 N N . ALA A 1 86 ? -12.387 -1.618 8.167 1.00 86.69 86 ALA A N 1
ATOM 695 C CA . ALA A 1 86 ? -12.671 -1.865 6.756 1.00 86.69 86 ALA A CA 1
ATOM 696 C C . ALA A 1 86 ? -13.354 -3.223 6.533 1.00 86.69 86 ALA A C 1
ATOM 698 O O . ALA A 1 86 ? -13.082 -4.201 7.237 1.00 86.69 86 ALA A O 1
ATOM 699 N N . GLU A 1 87 ? -14.193 -3.290 5.500 1.00 85.81 87 GLU A N 1
ATOM 700 C CA . GLU A 1 87 ? -14.888 -4.511 5.104 1.00 85.81 87 GLU A CA 1
ATOM 701 C C . GLU A 1 87 ? -13.916 -5.637 4.722 1.00 85.81 87 GLU A C 1
ATOM 703 O O . GLU A 1 87 ? -12.817 -5.418 4.196 1.00 85.81 87 GLU A O 1
ATOM 708 N N . THR A 1 88 ? -14.344 -6.879 4.966 1.00 81.69 88 THR A N 1
ATOM 709 C CA . THR A 1 88 ? -13.540 -8.076 4.676 1.00 81.69 88 THR A CA 1
ATOM 710 C C . THR A 1 88 ? -13.184 -8.173 3.193 1.00 81.69 88 THR A C 1
ATOM 712 O O . THR A 1 88 ? -12.079 -8.609 2.865 1.00 81.69 88 THR A O 1
ATOM 715 N N . ASP A 1 89 ? -14.067 -7.703 2.313 1.00 84.25 89 ASP A N 1
ATOM 716 C CA . ASP A 1 89 ? -13.880 -7.743 0.863 1.00 84.25 89 ASP A CA 1
ATOM 717 C C . ASP A 1 89 ? -12.761 -6.800 0.413 1.00 84.25 89 ASP A C 1
ATOM 719 O O . ASP A 1 89 ? -11.868 -7.217 -0.327 1.00 84.25 89 ASP A O 1
ATOM 723 N N . LEU A 1 90 ? -12.719 -5.570 0.938 1.00 82.88 90 LEU A N 1
ATOM 724 C CA . LEU A 1 90 ? -11.611 -4.638 0.706 1.00 82.88 90 LEU A CA 1
ATOM 725 C C . LEU A 1 90 ? -10.282 -5.224 1.205 1.00 82.88 90 LEU A C 1
ATOM 727 O O . LEU A 1 90 ? -9.275 -5.211 0.498 1.00 82.88 90 LEU A O 1
ATOM 731 N N . ILE A 1 91 ? -10.272 -5.824 2.397 1.00 83.19 91 ILE A N 1
ATOM 732 C CA . ILE A 1 91 ? -9.070 -6.483 2.929 1.00 83.19 91 ILE A CA 1
ATOM 733 C C . ILE A 1 91 ? -8.617 -7.638 2.021 1.00 83.19 91 ILE A C 1
ATOM 735 O O . ILE A 1 91 ? -7.411 -7.836 1.839 1.00 83.19 91 ILE A O 1
ATOM 739 N N . CYS A 1 92 ? -9.552 -8.417 1.475 1.00 80.31 92 CYS A N 1
ATOM 740 C CA . CYS A 1 92 ? -9.245 -9.522 0.568 1.00 80.31 92 CYS A CA 1
ATOM 741 C C . CYS A 1 92 ? -8.684 -9.023 -0.763 1.00 80.31 92 CYS A C 1
ATOM 743 O O . CYS A 1 92 ? -7.674 -9.567 -1.214 1.00 80.31 92 CYS A O 1
ATOM 745 N N . ARG A 1 93 ? -9.253 -7.959 -1.338 1.00 79.75 93 ARG A N 1
ATOM 746 C CA . ARG A 1 93 ? -8.721 -7.323 -2.551 1.00 79.75 93 ARG A CA 1
ATOM 747 C C . ARG A 1 93 ? -7.304 -6.814 -2.342 1.00 79.75 93 ARG A C 1
ATOM 749 O O . ARG A 1 93 ? -6.396 -7.253 -3.030 1.00 79.75 93 ARG A O 1
ATOM 756 N N . ILE A 1 94 ? -7.056 -6.056 -1.276 1.00 84.06 94 ILE A N 1
ATOM 757 C CA . ILE A 1 94 ? -5.709 -5.561 -0.955 1.00 84.06 94 ILE A CA 1
ATOM 758 C C . ILE A 1 94 ? -4.716 -6.701 -0.700 1.00 84.06 94 ILE A C 1
ATOM 760 O O . ILE A 1 94 ? -3.548 -6.588 -1.061 1.00 84.06 94 ILE A O 1
ATOM 764 N N . ARG A 1 95 ? -5.140 -7.820 -0.096 1.00 76.38 95 ARG A N 1
ATOM 765 C CA . ARG A 1 95 ? -4.284 -9.008 0.108 1.00 76.38 95 ARG A CA 1
ATOM 766 C C . ARG A 1 95 ? -3.968 -9.761 -1.177 1.00 76.38 95 ARG A C 1
ATOM 768 O O . ARG A 1 95 ? -2.884 -10.328 -1.284 1.00 76.38 95 ARG A O 1
ATOM 775 N N . THR A 1 96 ? -4.930 -9.819 -2.086 1.00 74.69 96 THR A N 1
ATOM 776 C CA . THR A 1 96 ? -4.801 -10.491 -3.383 1.00 74.69 96 THR A CA 1
ATOM 777 C C . THR A 1 96 ? -4.281 -9.557 -4.465 1.00 74.69 96 THR A C 1
ATOM 779 O O . THR A 1 96 ? -3.986 -10.035 -5.555 1.00 74.69 96 THR A O 1
ATOM 782 N N . HIS A 1 97 ? -4.085 -8.271 -4.141 1.00 72.00 97 HIS A N 1
ATOM 783 C CA . HIS A 1 97 ? -3.444 -7.274 -4.989 1.00 72.00 97 HIS A CA 1
ATOM 784 C C . HIS A 1 97 ? -2.013 -7.699 -5.279 1.00 72.00 97 HIS A C 1
ATOM 786 O O . HIS A 1 97 ? -1.059 -7.417 -4.546 1.00 72.00 97 HIS A O 1
ATOM 792 N N . THR A 1 98 ? -1.879 -8.472 -6.340 1.00 60.81 98 THR A N 1
ATOM 793 C CA . THR A 1 98 ? -0.611 -8.769 -6.968 1.00 60.81 98 THR A CA 1
ATOM 794 C C . THR A 1 98 ? -0.269 -7.608 -7.876 1.00 60.81 98 THR A C 1
ATOM 796 O O . THR A 1 98 ? -1.153 -7.022 -8.494 1.00 60.81 98 THR A O 1
ATOM 799 N N . LEU A 1 99 ? 1.028 -7.316 -7.995 1.00 57.06 99 LEU A N 1
ATOM 800 C CA . LEU A 1 99 ? 1.555 -6.495 -9.080 1.00 57.06 99 LEU A CA 1
ATOM 801 C C . LEU A 1 99 ? 0.790 -6.820 -10.371 1.00 57.06 99 LEU A C 1
ATOM 803 O O . LEU A 1 99 ? 0.742 -8.008 -10.712 1.00 57.06 99 LEU A O 1
ATOM 807 N N . PRO A 1 100 ? 0.224 -5.830 -11.091 1.00 48.72 100 PRO A N 1
ATOM 808 C CA . PRO A 1 100 ? -0.358 -6.111 -12.391 1.00 48.72 100 PRO A CA 1
ATOM 809 C C . PRO A 1 100 ? 0.693 -6.866 -13.193 1.00 48.72 100 PRO A C 1
ATOM 811 O O . PRO A 1 100 ? 1.866 -6.451 -13.205 1.00 48.72 100 PRO A O 1
ATOM 814 N N . ALA A 1 101 ? 0.286 -8.008 -13.766 1.00 43.31 101 ALA A N 1
ATOM 815 C CA . ALA A 1 101 ? 1.147 -8.837 -14.596 1.00 43.31 101 ALA A CA 1
ATOM 816 C C . ALA A 1 101 ? 1.947 -7.898 -15.497 1.00 43.31 101 ALA A C 1
ATOM 818 O O . ALA A 1 101 ? 1.384 -6.952 -16.055 1.00 43.31 101 ALA A O 1
ATOM 819 N N . ARG A 1 102 ? 3.277 -8.066 -15.529 1.00 45.38 102 ARG A N 1
ATOM 820 C CA . ARG A 1 102 ? 4.141 -7.216 -16.352 1.00 45.38 102 ARG A CA 1
ATOM 821 C C . ARG A 1 102 ? 3.488 -7.151 -17.732 1.00 45.38 102 ARG A C 1
ATOM 823 O O . ARG A 1 102 ? 3.315 -8.195 -18.351 1.00 45.38 102 ARG A O 1
ATOM 830 N N . GLN A 1 103 ? 3.121 -5.951 -18.184 1.00 47.75 103 GLN A N 1
ATOM 831 C CA . GLN A 1 103 ? 2.962 -5.703 -19.608 1.00 47.75 103 GLN A CA 1
ATOM 832 C C . GLN A 1 103 ? 4.345 -5.977 -20.188 1.00 47.75 103 GLN A C 1
ATOM 834 O O . GLN A 1 103 ? 5.270 -5.171 -20.069 1.00 47.75 103 GLN A O 1
ATOM 839 N N . VAL A 1 104 ? 4.536 -7.217 -20.625 1.00 48.12 104 VAL A N 1
ATOM 840 C CA . VAL A 1 104 ? 5.662 -7.595 -21.454 1.00 48.12 104 VAL A CA 1
ATOM 841 C C . VAL A 1 104 ? 5.395 -6.858 -22.750 1.00 48.12 104 VAL A C 1
ATOM 843 O O . VAL A 1 104 ? 4.300 -6.986 -23.295 1.00 48.12 104 VAL A O 1
ATOM 846 N N . LEU A 1 105 ? 6.352 -6.038 -23.184 1.00 46.62 105 LEU A N 1
ATOM 847 C CA . LEU A 1 105 ? 6.285 -5.462 -24.519 1.00 46.62 105 LEU A CA 1
ATOM 848 C C . LEU A 1 105 ? 6.079 -6.630 -25.476 1.00 46.62 105 LEU A C 1
ATOM 850 O O . LEU A 1 105 ? 6.845 -7.599 -25.445 1.00 46.62 105 LEU A O 1
ATOM 854 N N . THR A 1 106 ? 5.024 -6.558 -26.271 1.00 66.00 106 THR A N 1
ATOM 855 C CA . THR A 1 106 ? 4.866 -7.472 -27.397 1.00 66.00 106 THR A CA 1
ATOM 856 C C . THR A 1 106 ? 6.103 -7.371 -28.288 1.00 66.00 106 THR A C 1
ATOM 858 O O . THR A 1 106 ? 6.819 -6.368 -28.268 1.00 66.00 106 THR A O 1
ATOM 861 N N . GLU A 1 107 ? 6.380 -8.413 -29.065 1.00 55.75 107 GLU A N 1
ATOM 862 C CA . GLU A 1 107 ? 7.531 -8.435 -29.974 1.00 55.75 107 GLU A CA 1
ATOM 863 C C . GLU A 1 107 ? 7.534 -7.196 -30.896 1.00 55.75 107 GLU A C 1
ATOM 865 O O . GLU A 1 107 ? 8.557 -6.536 -31.047 1.00 55.75 107 GLU A O 1
ATOM 870 N N . GLU A 1 108 ? 6.352 -6.754 -31.345 1.00 64.94 108 GLU A N 1
ATOM 871 C CA . GLU A 1 108 ? 6.169 -5.493 -32.076 1.00 64.94 108 GLU A CA 1
ATOM 872 C C . GLU A 1 108 ? 6.535 -4.231 -31.278 1.00 64.94 108 GLU A C 1
ATOM 874 O O . GLU A 1 108 ? 7.119 -3.294 -31.826 1.00 64.94 108 GLU A O 1
ATOM 879 N N . GLU A 1 109 ? 6.162 -4.139 -30.001 1.00 59.44 109 GLU A N 1
ATOM 880 C CA . GLU A 1 109 ? 6.500 -2.982 -29.163 1.00 59.44 109 GLU A CA 1
ATOM 881 C C . GLU A 1 109 ? 7.990 -2.962 -28.810 1.00 59.44 109 GLU A C 1
ATOM 883 O O . GLU A 1 109 ? 8.596 -1.890 -28.736 1.00 59.44 109 GLU A O 1
ATOM 888 N N . TYR A 1 110 ? 8.594 -4.139 -28.642 1.00 61.28 110 TYR A N 1
ATOM 889 C CA . TYR A 1 110 ? 10.033 -4.293 -28.469 1.00 61.28 110 TYR A CA 1
ATOM 890 C C . TYR A 1 110 ? 10.794 -3.861 -29.729 1.00 61.28 110 TYR A C 1
ATOM 892 O O . TYR A 1 110 ? 11.766 -3.107 -29.634 1.00 61.28 110 TYR A O 1
ATOM 900 N N . ASP A 1 111 ? 10.318 -4.247 -30.911 1.00 63.66 111 ASP A N 1
ATOM 901 C CA . ASP A 1 111 ? 10.897 -3.853 -32.197 1.00 63.66 111 ASP A CA 1
ATOM 902 C C . ASP A 1 111 ? 10.726 -2.356 -32.482 1.00 63.66 111 ASP A C 1
ATOM 904 O O . ASP A 1 111 ? 11.652 -1.700 -32.965 1.00 63.66 111 ASP A O 1
ATOM 908 N N . LYS A 1 112 ? 9.587 -1.764 -32.102 1.00 65.69 112 LYS A N 1
ATOM 909 C CA . LYS A 1 112 ? 9.382 -0.306 -32.163 1.00 65.69 112 LYS A CA 1
ATOM 910 C C . LYS A 1 112 ? 10.325 0.437 -31.219 1.00 65.69 112 LYS A C 1
ATOM 912 O O . LYS A 1 112 ? 10.905 1.449 -31.611 1.00 65.69 112 LYS A O 1
ATOM 917 N N . LEU A 1 113 ? 10.521 -0.066 -29.999 1.00 60.59 113 LEU A N 1
ATOM 918 C CA . LEU A 1 113 ? 11.429 0.533 -29.018 1.00 60.59 113 LEU A CA 1
ATOM 919 C C . LEU A 1 113 ? 12.897 0.423 -29.464 1.00 60.59 113 LEU A C 1
ATOM 921 O O . LEU A 1 113 ? 13.642 1.401 -29.417 1.00 60.59 113 LEU A O 1
ATOM 925 N N . THR A 1 114 ? 13.320 -0.754 -29.927 1.00 53.78 114 THR A N 1
ATOM 926 C CA . THR A 1 114 ? 14.684 -0.976 -30.434 1.00 53.78 114 THR A CA 1
ATOM 927 C C . THR A 1 114 ? 14.934 -0.237 -31.748 1.00 53.78 114 THR A C 1
ATOM 929 O O . THR A 1 114 ? 16.040 0.260 -31.961 1.00 53.78 114 THR A O 1
ATOM 932 N N . GLY A 1 115 ? 13.911 -0.090 -32.593 1.00 59.00 115 GLY A N 1
ATOM 933 C CA . GLY A 1 115 ? 13.918 0.767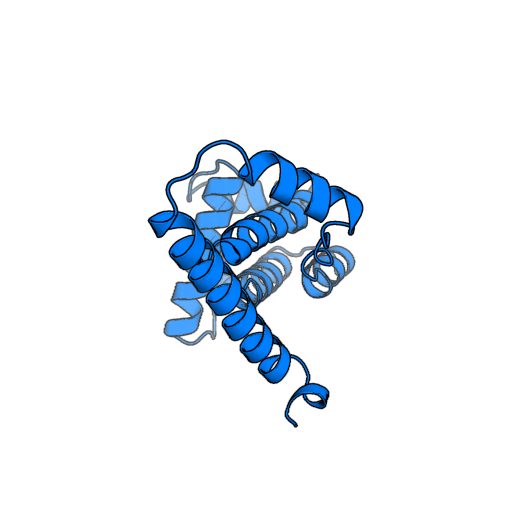 -33.776 1.00 59.00 115 GLY A CA 1
ATOM 934 C C . GLY A 1 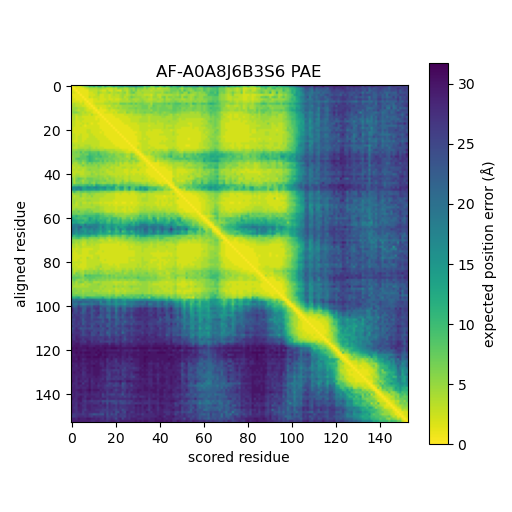115 ? 14.066 2.251 -33.433 1.00 59.00 115 GLY A C 1
ATOM 935 O O . GLY A 1 115 ? 14.882 2.933 -34.047 1.00 59.00 115 GLY A O 1
ATOM 936 N N . ALA A 1 116 ? 13.369 2.742 -32.405 1.00 52.53 116 ALA A N 1
ATOM 937 C CA . ALA A 1 116 ? 13.519 4.118 -31.920 1.00 52.53 116 ALA A CA 1
ATOM 938 C C . ALA A 1 116 ? 14.918 4.381 -31.325 1.00 52.53 116 ALA A C 1
ATOM 940 O O . ALA A 1 116 ? 15.489 5.449 -31.528 1.00 52.53 116 ALA A O 1
ATOM 941 N N . LEU A 1 117 ? 15.513 3.384 -30.662 1.00 51.56 117 LEU A N 1
ATOM 942 C CA . LEU A 1 117 ? 16.877 3.438 -30.115 1.00 51.56 117 LEU A CA 1
ATOM 943 C C . LEU A 1 117 ? 17.988 3.304 -31.178 1.00 51.56 117 LEU A C 1
ATOM 945 O O . LEU A 1 117 ? 19.167 3.433 -30.843 1.00 51.56 117 LEU A O 1
ATOM 949 N N . LYS A 1 118 ? 17.652 3.029 -32.448 1.00 52.94 118 LYS A N 1
ATOM 950 C CA . LYS A 1 118 ? 18.619 3.033 -33.564 1.00 52.94 118 LYS A CA 1
ATOM 951 C C . LYS A 1 118 ? 18.971 4.442 -34.055 1.00 52.94 118 LYS A C 1
ATOM 953 O O . LYS A 1 118 ? 19.907 4.559 -34.841 1.00 52.94 118 LYS A O 1
ATOM 958 N N . TYR A 1 119 ? 18.299 5.491 -33.575 1.00 49.38 119 TYR A N 1
ATOM 959 C CA . TYR A 1 119 ? 18.707 6.873 -33.827 1.00 49.38 119 TYR A CA 1
ATOM 960 C C . TYR A 1 119 ? 19.748 7.335 -32.789 1.00 49.38 119 TYR A C 1
ATOM 962 O O . TYR A 1 119 ? 19.430 7.617 -31.639 1.00 49.38 119 TYR A O 1
ATOM 970 N N . ASP A 1 120 ? 21.005 7.343 -33.237 1.00 45.62 120 ASP A N 1
ATOM 971 C CA . ASP A 1 120 ? 22.176 8.096 -32.753 1.00 45.62 120 ASP A CA 1
ATOM 972 C C . ASP A 1 120 ? 22.430 8.187 -31.234 1.00 45.62 120 ASP A C 1
ATOM 974 O O . ASP A 1 120 ? 22.660 9.255 -30.666 1.00 45.62 120 ASP A O 1
ATOM 978 N N . ILE A 1 121 ? 22.474 7.039 -30.555 1.00 48.91 121 ILE A N 1
ATOM 979 C CA . ILE A 1 121 ? 23.115 6.950 -29.238 1.00 48.91 121 ILE A CA 1
ATOM 980 C C . ILE A 1 121 ? 24.511 6.344 -29.424 1.00 48.91 121 ILE A C 1
ATOM 982 O O . ILE A 1 121 ? 24.638 5.196 -29.849 1.00 48.91 121 ILE A O 1
ATOM 986 N N . ALA A 1 122 ? 25.556 7.109 -29.085 1.00 50.44 122 ALA A N 1
ATOM 987 C CA . ALA A 1 122 ? 26.953 6.674 -29.146 1.00 50.44 122 ALA A CA 1
ATOM 988 C C . ALA A 1 122 ? 27.164 5.298 -28.475 1.00 50.44 122 ALA A C 1
ATOM 990 O O . ALA A 1 122 ? 26.613 5.016 -27.408 1.00 50.44 122 ALA A O 1
ATOM 991 N N . GLU A 1 123 ? 27.985 4.453 -29.101 1.00 50.44 123 GLU A N 1
ATOM 992 C CA . GLU A 1 123 ? 28.168 3.016 -28.829 1.00 50.44 123 GLU A CA 1
ATOM 993 C C . GLU A 1 123 ? 28.519 2.662 -27.366 1.00 50.44 123 GLU A C 1
ATOM 995 O O . GLU A 1 123 ? 28.173 1.583 -26.881 1.00 50.44 123 GLU A O 1
ATOM 1000 N N . SER A 1 124 ? 29.081 3.610 -26.609 1.00 44.75 124 SER A N 1
ATOM 1001 C CA . SER A 1 124 ? 29.344 3.499 -25.166 1.00 44.75 124 SER A CA 1
ATOM 1002 C C . SER A 1 124 ? 28.078 3.339 -24.307 1.00 44.75 124 SER A C 1
ATOM 1004 O O . SER A 1 124 ? 28.116 2.693 -23.259 1.00 44.75 124 SER A O 1
ATOM 1006 N N . HIS A 1 125 ? 26.929 3.860 -24.746 1.00 46.94 125 HIS A N 1
ATOM 1007 C CA . HIS A 1 125 ? 25.674 3.785 -23.990 1.00 46.94 125 HIS A CA 1
ATOM 1008 C C . HIS A 1 125 ? 24.864 2.510 -24.272 1.00 46.94 125 HIS A C 1
ATOM 1010 O O . HIS A 1 125 ? 24.013 2.140 -23.460 1.00 46.94 125 HIS A O 1
ATOM 1016 N N . ARG A 1 126 ? 25.144 1.791 -25.373 1.00 51.81 126 ARG A N 1
ATOM 1017 C CA . ARG A 1 126 ? 24.511 0.489 -25.668 1.00 51.81 126 ARG A CA 1
ATOM 1018 C C . ARG A 1 126 ? 24.918 -0.577 -24.657 1.00 51.81 126 ARG A C 1
ATOM 1020 O O . ARG A 1 126 ? 24.066 -1.315 -24.169 1.00 51.81 126 ARG A O 1
ATOM 1027 N N . GLN A 1 127 ? 26.201 -0.624 -24.303 1.00 45.22 127 GLN A N 1
ATOM 1028 C CA . GLN A 1 127 ? 26.708 -1.556 -23.295 1.00 45.22 127 GLN A CA 1
ATOM 1029 C C . GLN A 1 127 ? 26.152 -1.226 -21.903 1.00 45.22 127 GLN A C 1
ATOM 1031 O O . GLN A 1 127 ? 25.770 -2.133 -21.169 1.00 45.22 127 GLN A O 1
ATOM 1036 N N . LEU A 1 128 ? 26.000 0.061 -21.570 1.00 43.16 128 LEU A N 1
ATOM 1037 C CA . LEU A 1 128 ? 25.407 0.492 -20.302 1.00 43.16 128 LEU A CA 1
ATOM 1038 C C . LEU A 1 128 ? 23.913 0.133 -20.207 1.00 43.16 128 LEU A C 1
ATOM 1040 O O . LEU A 1 128 ? 23.476 -0.413 -19.196 1.00 43.16 128 LEU A O 1
ATOM 1044 N N . ALA A 1 129 ? 23.133 0.373 -21.266 1.00 51.50 129 ALA A N 1
ATOM 1045 C CA . ALA A 1 129 ? 21.719 -0.002 -21.320 1.00 51.50 129 ALA A CA 1
ATOM 1046 C C . ALA A 1 129 ? 21.519 -1.527 -21.232 1.00 51.50 129 ALA A C 1
ATOM 1048 O O . ALA A 1 129 ? 20.628 -1.991 -20.516 1.00 51.50 129 ALA A O 1
ATOM 1049 N N . LEU A 1 130 ? 22.382 -2.308 -21.892 1.00 49.22 130 LEU A N 1
ATOM 1050 C CA . LEU A 1 130 ? 22.363 -3.770 -21.835 1.00 49.22 130 LEU A CA 1
ATOM 1051 C C . LEU A 1 130 ? 22.726 -4.294 -20.436 1.00 49.22 130 LEU A C 1
ATOM 1053 O O . LEU A 1 130 ? 22.036 -5.167 -19.914 1.00 49.22 130 LEU A O 1
ATOM 1057 N N . VAL A 1 131 ? 23.750 -3.727 -19.789 1.00 47.38 131 VAL A N 1
ATOM 1058 C CA . VAL A 1 131 ? 24.131 -4.071 -18.407 1.00 47.38 131 VAL A CA 1
ATOM 1059 C C . VAL A 1 131 ? 23.007 -3.728 -17.426 1.00 47.38 131 VAL A C 1
ATOM 1061 O O . VAL A 1 131 ? 22.682 -4.540 -16.563 1.00 47.38 131 VAL A O 1
ATOM 1064 N N . VAL A 1 132 ? 22.341 -2.580 -17.581 1.00 51.62 132 VAL A N 1
ATOM 1065 C CA . VAL A 1 132 ? 21.185 -2.207 -16.746 1.00 51.62 132 VAL A CA 1
ATOM 1066 C C . VAL A 1 132 ? 20.000 -3.155 -16.973 1.00 51.62 132 VAL A C 1
ATOM 1068 O O . VAL A 1 132 ? 19.344 -3.548 -16.005 1.00 51.62 132 VAL A O 1
ATOM 1071 N N . ALA A 1 133 ? 19.737 -3.571 -18.214 1.00 52.53 133 ALA A N 1
ATOM 1072 C CA . ALA A 1 133 ? 18.694 -4.550 -18.525 1.00 52.53 133 ALA A CA 1
ATOM 1073 C C . ALA A 1 133 ? 19.005 -5.939 -17.932 1.00 52.53 133 ALA A C 1
ATOM 1075 O O . ALA A 1 133 ? 18.126 -6.554 -17.324 1.00 52.53 133 ALA A O 1
ATOM 1076 N N . LEU A 1 134 ? 20.258 -6.396 -18.024 1.00 47.47 134 LEU A N 1
ATOM 1077 C CA . LEU A 1 134 ? 20.723 -7.662 -17.446 1.00 47.47 134 LEU A CA 1
ATOM 1078 C C . LEU A 1 134 ? 20.703 -7.640 -15.910 1.00 47.47 134 LEU A C 1
ATOM 1080 O O . LEU A 1 134 ? 20.239 -8.598 -15.294 1.00 47.47 134 LEU A O 1
ATOM 1084 N N . CYS A 1 135 ? 21.092 -6.530 -15.276 1.00 49.22 135 CYS A N 1
ATOM 1085 C CA . CYS A 1 135 ? 20.963 -6.342 -13.827 1.00 49.22 135 CYS A CA 1
ATOM 1086 C C . CYS A 1 135 ? 19.492 -6.363 -13.367 1.00 49.22 135 CYS A C 1
ATOM 1088 O O . CYS A 1 135 ? 19.179 -6.933 -12.319 1.00 49.22 135 CYS A O 1
ATOM 1090 N N . ARG A 1 136 ? 18.567 -5.799 -14.161 1.00 51.34 136 ARG A N 1
ATOM 1091 C CA . ARG A 1 136 ? 17.116 -5.863 -13.889 1.00 51.34 136 ARG A CA 1
ATOM 1092 C C . ARG A 1 136 ? 16.532 -7.268 -14.068 1.00 51.34 136 ARG A C 1
ATOM 1094 O O . ARG A 1 136 ? 15.572 -7.603 -13.379 1.00 51.34 136 ARG A O 1
ATOM 1101 N N . LEU A 1 137 ? 17.098 -8.084 -14.956 1.00 50.53 137 LEU A N 1
ATOM 1102 C CA . LEU A 1 137 ? 16.736 -9.495 -15.135 1.00 50.53 137 LEU A CA 1
ATOM 1103 C C . LEU A 1 137 ? 17.288 -10.374 -14.002 1.00 50.53 137 LEU A C 1
ATOM 1105 O O . LEU A 1 137 ? 16.553 -11.197 -13.464 1.00 50.53 137 LEU A O 1
ATOM 1109 N N . GLY A 1 138 ? 18.533 -10.151 -13.576 1.00 42.28 138 GLY A N 1
ATOM 1110 C CA . GLY A 1 138 ? 19.152 -10.891 -12.470 1.00 42.28 138 GLY A CA 1
ATOM 1111 C C . GLY A 1 138 ? 18.448 -10.683 -11.125 1.00 42.28 138 GLY A C 1
ATOM 1112 O O . GLY A 1 138 ? 18.194 -11.652 -10.411 1.00 42.28 138 GLY A O 1
ATOM 1113 N N . SER A 1 139 ? 18.049 -9.445 -10.806 1.00 48.41 139 SER A N 1
ATOM 1114 C CA . SER A 1 139 ? 17.266 -9.163 -9.589 1.00 48.41 139 SER A CA 1
ATOM 1115 C C . SER A 1 139 ? 15.875 -9.807 -9.635 1.00 48.41 139 SER A C 1
ATOM 1117 O O . SER A 1 139 ? 15.386 -10.289 -8.621 1.00 48.41 139 SER A O 1
ATOM 1119 N N . TYR A 1 140 ? 15.263 -9.881 -10.821 1.00 48.09 140 TYR A N 1
ATOM 1120 C CA . TYR A 1 140 ? 13.943 -10.485 -11.017 1.00 48.09 140 TYR A CA 1
ATOM 1121 C C . TYR A 1 140 ? 13.948 -12.012 -10.815 1.00 48.09 140 TYR A C 1
ATOM 1123 O O . TYR A 1 140 ? 13.004 -12.565 -10.253 1.00 48.09 140 TYR A O 1
ATOM 1131 N N . VAL A 1 141 ? 15.026 -12.699 -11.215 1.00 45.88 141 VAL A N 1
ATOM 1132 C CA . VAL A 1 141 ? 15.198 -14.148 -10.987 1.00 45.88 141 VAL A CA 1
ATOM 1133 C C . VAL A 1 141 ? 15.402 -14.467 -9.500 1.00 45.88 141 VAL A C 1
ATOM 1135 O O . VAL A 1 141 ? 14.914 -15.491 -9.022 1.00 45.88 141 VAL A O 1
ATOM 1138 N N . ALA A 1 142 ? 16.080 -13.590 -8.754 1.00 44.16 142 ALA A N 1
ATOM 1139 C CA . ALA A 1 142 ? 16.245 -13.746 -7.310 1.00 44.16 142 ALA A CA 1
ATOM 1140 C C . ALA A 1 142 ? 14.906 -13.599 -6.561 1.00 44.16 142 ALA A C 1
ATOM 1142 O O . ALA A 1 142 ? 14.571 -14.444 -5.735 1.00 44.16 142 ALA A O 1
ATOM 1143 N N . ASP A 1 143 ? 14.098 -12.597 -6.921 1.00 46.62 143 ASP A N 1
ATOM 1144 C CA . ASP A 1 143 ? 12.804 -12.345 -6.275 1.00 46.62 143 ASP A CA 1
ATOM 1145 C C . ASP A 1 143 ? 11.772 -13.465 -6.547 1.00 46.62 143 ASP A C 1
ATOM 1147 O O . ASP A 1 143 ? 10.970 -13.800 -5.674 1.00 46.62 143 ASP A O 1
ATOM 1151 N N . LEU A 1 144 ? 11.810 -14.102 -7.727 1.00 37.59 144 LEU A N 1
ATOM 1152 C CA . LEU A 1 144 ? 10.949 -15.251 -8.062 1.00 37.59 144 LEU A CA 1
ATOM 1153 C C . LEU A 1 144 ? 11.297 -16.517 -7.261 1.00 37.59 144 LEU A C 1
ATOM 1155 O O . LEU A 1 144 ? 10.395 -17.245 -6.848 1.00 37.59 144 LEU A O 1
ATOM 1159 N N . ARG A 1 145 ? 12.588 -16.761 -6.995 1.00 45.94 145 ARG A N 1
ATOM 1160 C CA . ARG A 1 145 ? 13.069 -17.890 -6.168 1.00 45.94 145 ARG A CA 1
ATOM 1161 C C . ARG A 1 145 ? 12.653 -17.779 -4.702 1.00 45.94 145 ARG A C 1
ATOM 1163 O O . ARG A 1 145 ? 12.452 -18.799 -4.029 1.00 45.94 145 ARG A O 1
ATOM 1170 N N . ASP A 1 146 ? 12.530 -16.545 -4.221 1.00 50.44 146 ASP A N 1
ATOM 1171 C CA . ASP A 1 146 ? 12.116 -16.241 -2.853 1.00 50.44 146 ASP A CA 1
ATOM 1172 C C . ASP A 1 146 ? 10.592 -16.302 -2.671 1.00 50.44 146 ASP A C 1
ATOM 1174 O O . ASP A 1 146 ? 10.124 -16.644 -1.582 1.00 50.44 146 ASP A O 1
ATOM 1178 N N . LEU A 1 147 ? 9.816 -16.024 -3.725 1.00 39.09 147 LEU A N 1
ATOM 1179 C CA . LEU A 1 147 ? 8.349 -16.010 -3.689 1.00 39.09 147 LEU A CA 1
ATOM 1180 C C . LEU A 1 147 ? 7.698 -17.366 -4.000 1.00 39.09 147 LEU A C 1
ATOM 1182 O O . LEU A 1 147 ? 6.630 -17.645 -3.454 1.00 39.09 147 LEU A O 1
ATOM 1186 N N . ASP A 1 148 ? 8.317 -18.215 -4.825 1.00 38.50 148 ASP A N 1
ATOM 1187 C CA . ASP A 1 148 ? 7.754 -19.515 -5.212 1.00 38.50 148 ASP A CA 1
ATOM 1188 C C . ASP A 1 148 ? 8.824 -20.637 -5.169 1.00 38.50 148 ASP A C 1
ATOM 1190 O O . ASP A 1 148 ? 9.816 -20.588 -5.908 1.00 38.50 148 ASP A O 1
ATOM 1194 N N . PRO A 1 149 ? 8.648 -21.677 -4.318 1.00 50.62 149 PRO A N 1
ATOM 1195 C CA . PRO A 1 149 ? 9.608 -22.772 -4.154 1.00 50.62 149 PRO A CA 1
ATOM 1196 C C . PRO A 1 149 ? 9.934 -23.549 -5.434 1.00 50.62 149 PRO A C 1
ATOM 1198 O O . PRO A 1 149 ? 10.992 -24.179 -5.493 1.00 50.62 149 PRO A O 1
ATOM 1201 N N . ARG A 1 150 ? 9.060 -23.526 -6.449 1.00 47.00 150 ARG A N 1
ATOM 1202 C CA . ARG A 1 150 ? 9.235 -24.289 -7.695 1.00 47.00 150 ARG A CA 1
ATOM 1203 C C . ARG A 1 150 ? 10.408 -23.795 -8.548 1.00 47.00 150 ARG A C 1
ATOM 1205 O O . ARG A 1 150 ? 10.936 -24.567 -9.340 1.00 47.00 150 ARG A O 1
ATOM 1212 N N . TYR A 1 151 ? 10.835 -22.544 -8.376 1.00 44.03 151 TYR A N 1
ATOM 1213 C CA . TYR A 1 151 ? 11.908 -21.931 -9.173 1.00 44.03 151 TYR A CA 1
ATOM 1214 C C . TYR A 1 151 ? 13.292 -21.991 -8.504 1.00 44.03 151 TYR A C 1
ATOM 1216 O O . TYR A 1 151 ? 14.244 -21.388 -9.002 1.00 44.03 151 TYR A O 1
ATOM 1224 N N . ARG A 1 152 ? 13.418 -22.696 -7.367 1.00 46.75 152 ARG A N 1
ATOM 1225 C CA . ARG A 1 152 ? 14.662 -22.784 -6.578 1.00 46.75 152 ARG A CA 1
ATOM 1226 C C . ARG A 1 152 ? 15.748 -23.686 -7.175 1.00 46.75 152 ARG A C 1
ATOM 1228 O O . ARG A 1 152 ? 16.884 -23.582 -6.722 1.00 46.75 152 ARG A O 1
ATOM 1235 N N . SER A 1 153 ? 15.416 -24.539 -8.146 1.00 36.97 153 SER A N 1
ATOM 1236 C CA . SER A 1 153 ? 16.373 -25.358 -8.909 1.00 36.97 153 SER A CA 1
ATOM 1237 C C . SER A 1 153 ? 16.939 -24.586 -10.095 1.00 36.97 153 SER A C 1
ATOM 1239 O O . SER A 1 153 ? 16.110 -24.148 -10.925 1.00 36.97 153 SER A O 1
#

pLDDT: mean 70.21, std 17.53, range [36.97, 90.56]

Solvent-accessible surface area (backbone atoms only — not comparable to full-atom values): 8977 Å² total; per-residue (Å²): 111,60,66,63,62,50,45,57,94,54,55,71,75,58,38,53,55,36,51,56,40,49,53,52,48,26,61,73,67,74,38,54,88,89,50,30,60,60,52,54,53,46,37,62,75,75,45,68,58,59,61,53,50,51,50,46,55,51,42,56,44,26,76,72,69,79,37,95,63,53,66,63,51,47,53,38,49,50,43,43,40,56,69,68,66,51,56,69,66,61,48,48,50,57,71,65,61,60,78,75,74,77,83,68,70,49,72,68,53,46,50,51,51,55,56,61,62,66,65,87,66,63,74,76,52,54,58,51,53,49,51,53,52,51,54,56,50,55,55,51,57,54,55,45,35,74,74,36,78,87,58,67,117

Mean predicted aligned error: 14.68 Å

Radius of gyration: 19.54 Å; Cα contacts (8 Å, |Δi|>4): 77; chains: 1; bounding box: 46×41×53 Å

Organism: NCBI:txid201153

Secondary structure (DSSP, 8-state):
-HHHHHTTT--HHHHHHHHHHHHHHHHHTT--TTTHHHHHHHHHHH-TTHHHHHHHHHHHHHHTTS-S-SHHHHHHHHHHHHHTT--HHHHHHHHH-------PPPHHHHHHHHHHTTSS--THHHHHHHHHHHHHHHHHHHHHHHH-GGG--

Foldseek 3Di:
DLLVVLCPPDDPVLNVLLVVLLVLLCVLLVHDPVCSLVSVLVCLVPPLCSLLVVLLVVLVVVLVVNDLDSPSSLVSVLSSCVSSVHDPVSSVCSVVSDNDDPPPQDPVSVCVVVVVVPPDDPPVVVVVVVVVVVVSVVSVLVVCVVVDVVSVD